Protein AF-A0A0P0CGY2-F1 (afdb_monomer)

Secondary structure (DSSP, 8-state):
-HHHHHHHTPPTTPEEEHHHHGGGS----TTS-HHHHHHHHHHHHHHTTSEEEETTEEEEPHHHHHHHHHHHHHHHHHHT--

Organism: NCBI:txid512763

Solvent-accessible surface area (backbone atoms only — not comparable to full-atom values): 4692 Å² total; per-residue (Å²): 94,65,63,39,43,51,77,68,66,59,49,59,71,37,69,48,41,51,81,67,42,52,84,47,56,71,79,73,50,101,81,54,58,68,68,58,52,51,51,50,54,52,50,53,33,42,76,72,51,24,31,44,89,43,98,69,28,39,24,28,26,67,62,23,37,50,55,37,53,53,57,50,53,55,61,54,57,66,69,72,74,120

Nearest PDB structures (foldseek):
  9jm0-assembly1_L  TM=6.855E-01  e=8.216E-01  Escherichia coli
  7v9x-assembly1_C  TM=6.778E-01  e=2.438E+00  Escherichia coli
  8hkz-assembly1_S19E  TM=6.562E-01  e=1.857E+00  Sulfolobus acidocaldarius DSM 639
  8wq4-assembly1_S19E  TM=6.136E-01  e=2.793E+00  Sulfolobus acidocaldarius DSM 639
  6wgi-assembly1_4  TM=5.096E-01  e=1.857E+00  Saccharomyces cerevisiae

Foldseek 3Di:
DLVLCLVVVPDAQDFDAPVSCLVVLDCPDPPDDSVVSVVVVQVVCVVQVQWDDDPGHTGGHPSVNVVSVVVVVVVVVVVPPD

Sequence (82 aa):
MLKAFKTKGTQAEEVLGWDEIYPFLHQEDEKLHYRDVQKRAEEHLRNQGYATPDPAGLRLTPVGYKAVQELEDEDLSQSNAR

pLDDT: mean 80.1, std 15.4, range [40.47, 96.19]

Mean predicted aligned error: 7.11 Å

Radius of gyration: 13.51 Å; Cα contacts (8 Å, |Δi|>4): 93; chains: 1; bounding box: 28×43×29 Å

Structure (mmCIF, N/CA/C/O backbone):
data_AF-A0A0P0CGY2-F1
#
_entry.id   AF-A0A0P0CGY2-F1
#
loop_
_atom_site.group_PDB
_atom_site.id
_atom_site.type_symbol
_atom_site.label_atom_id
_atom_site.label_alt_id
_atom_site.label_comp_id
_atom_site.label_asym_id
_atom_site.label_entity_id
_atom_site.label_seq_id
_atom_site.pdbx_PDB_ins_code
_atom_site.Cartn_x
_atom_site.Cartn_y
_atom_site.Cartn_z
_atom_site.occupancy
_atom_site.B_iso_or_equiv
_atom_site.auth_seq_id
_atom_site.auth_comp_id
_atom_site.auth_asym_id
_atom_site.auth_atom_id
_atom_site.pdbx_PDB_model_num
ATOM 1 N N . MET A 1 1 ? 2.549 3.528 -6.086 1.00 80.38 1 MET A N 1
ATOM 2 C CA . MET A 1 1 ? 2.127 2.341 -5.310 1.00 80.38 1 MET A CA 1
ATOM 3 C C . MET A 1 1 ? 0.875 2.546 -4.465 1.00 80.38 1 MET A C 1
ATOM 5 O O . MET A 1 1 ? -0.099 1.881 -4.768 1.00 80.38 1 MET A O 1
ATOM 9 N N . LEU A 1 2 ? 0.818 3.459 -3.482 1.00 86.94 2 LEU A N 1
ATOM 10 C CA . LEU A 1 2 ? -0.438 3.722 -2.737 1.00 86.94 2 LEU A CA 1
ATOM 11 C C . LEU A 1 2 ? -1.623 4.082 -3.656 1.00 86.94 2 LEU A C 1
ATOM 13 O O . LEU A 1 2 ? -2.754 3.672 -3.419 1.00 86.94 2 LEU A O 1
ATOM 17 N N . LYS A 1 3 ? -1.339 4.747 -4.783 1.00 86.44 3 LYS A N 1
ATOM 18 C CA . LYS A 1 3 ? -2.312 5.009 -5.853 1.00 86.44 3 LYS A CA 1
ATOM 19 C C . LYS A 1 3 ? -2.969 3.741 -6.429 1.00 86.44 3 LYS A C 1
ATOM 21 O O . LYS A 1 3 ? -4.111 3.828 -6.863 1.00 86.44 3 LYS A O 1
ATOM 26 N N . ALA A 1 4 ? -2.291 2.590 -6.424 1.00 89.56 4 ALA A N 1
ATOM 27 C CA . ALA A 1 4 ? -2.861 1.316 -6.872 1.00 89.56 4 ALA A CA 1
ATOM 28 C C . ALA A 1 4 ? -4.001 0.884 -5.941 1.00 89.56 4 ALA A C 1
ATOM 30 O O . ALA A 1 4 ? -5.128 0.712 -6.393 1.00 89.56 4 ALA A O 1
ATOM 31 N N . PHE A 1 5 ? -3.729 0.849 -4.632 1.00 92.19 5 PHE A N 1
ATOM 32 C CA . PHE A 1 5 ? -4.726 0.574 -3.595 1.00 92.19 5 PHE A CA 1
ATOM 33 C C . PHE A 1 5 ? -5.882 1.583 -3.630 1.00 92.19 5 PHE A C 1
ATOM 35 O O . PHE A 1 5 ? -7.041 1.182 -3.594 1.00 92.19 5 PHE A O 1
ATOM 42 N N . LYS A 1 6 ? -5.578 2.880 -3.8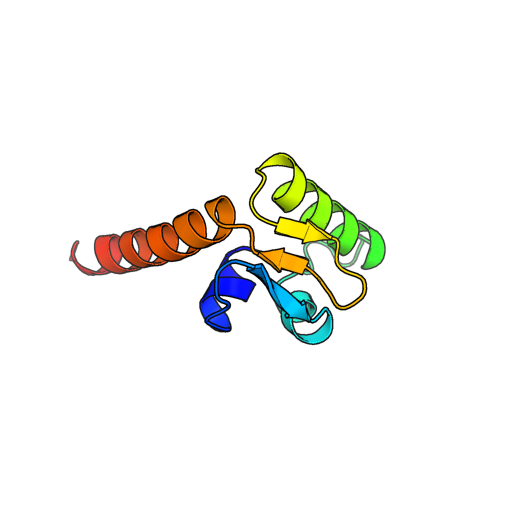11 1.00 90.56 6 LYS A N 1
ATOM 43 C CA . LYS A 1 6 ? -6.593 3.935 -3.990 1.00 90.56 6 LYS A CA 1
ATOM 44 C C . LYS A 1 6 ? -7.496 3.657 -5.195 1.00 90.56 6 LYS A C 1
ATOM 46 O O . LYS A 1 6 ? -8.711 3.650 -5.069 1.00 90.56 6 LYS A O 1
ATOM 51 N N . THR A 1 7 ? -6.905 3.393 -6.362 1.00 89.94 7 THR A N 1
ATOM 52 C CA . THR A 1 7 ? -7.650 3.184 -7.621 1.00 89.94 7 THR A CA 1
ATOM 53 C C . THR A 1 7 ? -8.554 1.954 -7.555 1.00 89.94 7 THR A C 1
ATOM 55 O O . THR A 1 7 ? -9.572 1.897 -8.240 1.00 89.94 7 THR A O 1
ATOM 58 N N . LYS A 1 8 ? -8.181 0.966 -6.741 1.00 92.31 8 LYS A N 1
ATOM 59 C CA . LYS A 1 8 ? -8.908 -0.294 -6.585 1.00 92.31 8 LYS A CA 1
ATOM 60 C C . LYS A 1 8 ? -9.849 -0.319 -5.383 1.00 92.31 8 LYS A C 1
ATOM 62 O O . LYS A 1 8 ? -10.602 -1.273 -5.245 1.00 92.31 8 LYS A O 1
ATOM 67 N N . GLY A 1 9 ? -9.849 0.728 -4.554 1.00 91.81 9 GLY A N 1
ATOM 68 C CA . GLY A 1 9 ? -10.703 0.813 -3.368 1.00 91.81 9 GLY A CA 1
ATOM 69 C C . GLY A 1 9 ? -10.385 -0.247 -2.309 1.00 91.81 9 GLY A C 1
ATOM 70 O O . GLY A 1 9 ? -11.282 -0.648 -1.568 1.00 91.81 9 GLY A O 1
ATOM 71 N N . THR A 1 10 ? -9.134 -0.714 -2.259 1.00 92.50 10 THR A N 1
ATOM 72 C CA . THR A 1 10 ? -8.696 -1.792 -1.362 1.00 92.50 10 THR A CA 1
ATOM 73 C C . THR A 1 10 ? -8.865 -1.388 0.099 1.00 92.50 10 THR A C 1
ATOM 75 O O . THR A 1 10 ? -8.401 -0.322 0.514 1.00 92.50 10 THR A O 1
ATOM 78 N N . GLN A 1 11 ? -9.508 -2.245 0.886 1.00 94.38 11 GLN A N 1
ATOM 79 C CA . GLN A 1 11 ? -9.724 -2.024 2.312 1.00 94.38 11 GLN A CA 1
ATOM 80 C C . GLN A 1 11 ? -8.489 -2.404 3.139 1.00 94.38 11 GLN A C 1
ATOM 82 O O . GLN A 1 11 ? -7.561 -3.066 2.671 1.00 94.38 11 GLN A O 1
ATOM 87 N N . ALA A 1 12 ? -8.468 -1.987 4.406 1.00 94.38 12 ALA A N 1
ATOM 88 C CA . ALA A 1 12 ? -7.461 -2.466 5.348 1.00 94.38 12 ALA A CA 1
ATOM 89 C C . ALA A 1 12 ? -7.511 -4.001 5.464 1.00 94.38 12 ALA A C 1
ATOM 91 O O . ALA A 1 12 ? -8.589 -4.586 5.527 1.00 94.38 12 ALA A O 1
ATOM 92 N N . GLU A 1 13 ? -6.338 -4.630 5.529 1.00 94.38 13 GLU A N 1
ATOM 93 C CA . GLU A 1 13 ? -6.120 -6.084 5.553 1.00 94.38 13 GLU A CA 1
ATOM 94 C C . GLU A 1 13 ? -6.493 -6.837 4.265 1.00 94.38 13 GLU A C 1
ATOM 96 O O . GLU A 1 13 ? -6.284 -8.051 4.191 1.00 94.38 13 GLU A O 1
ATOM 101 N N . GLU A 1 14 ? -6.970 -6.151 3.224 1.00 96.12 14 GLU A N 1
ATOM 102 C CA . GLU A 1 14 ? -7.184 -6.766 1.916 1.00 96.12 14 GLU A CA 1
ATOM 103 C C . GLU A 1 14 ? -5.887 -6.875 1.116 1.00 96.12 14 GLU A C 1
ATOM 105 O O . GLU A 1 14 ? -4.958 -6.070 1.245 1.00 96.12 14 GLU A O 1
ATOM 110 N N . VAL A 1 15 ? -5.841 -7.900 0.267 1.00 94.88 15 VAL A N 1
ATOM 111 C CA . VAL A 1 15 ? -4.724 -8.161 -0.635 1.00 94.88 15 VAL A CA 1
ATOM 112 C C . VAL A 1 15 ? -5.061 -7.605 -2.006 1.00 94.88 15 VAL A C 1
ATOM 114 O O . VAL A 1 15 ? -6.053 -8.006 -2.611 1.00 94.88 15 VAL A O 1
ATOM 117 N N . LEU A 1 16 ? -4.204 -6.719 -2.506 1.00 93.88 16 LEU A N 1
ATOM 118 C CA . LEU A 1 16 ? -4.237 -6.289 -3.893 1.00 93.88 16 LEU A CA 1
ATOM 119 C C . LEU A 1 16 ? -3.353 -7.214 -4.730 1.00 93.88 16 LEU A C 1
ATOM 121 O O . LEU A 1 16 ? -2.176 -7.394 -4.406 1.00 93.88 16 LEU A O 1
ATOM 125 N N . GLY A 1 17 ? -3.923 -7.792 -5.786 1.00 91.94 17 GLY A N 1
ATOM 126 C CA . GLY A 1 17 ? -3.245 -8.758 -6.647 1.00 91.94 17 GLY A CA 1
ATOM 127 C C . GLY A 1 17 ? -2.081 -8.156 -7.433 1.00 91.94 17 GLY A C 1
ATOM 128 O O . GLY A 1 17 ? -2.058 -6.963 -7.748 1.00 91.94 17 GLY A O 1
ATOM 129 N N . TRP A 1 18 ? -1.098 -8.990 -7.778 1.00 85.62 18 TRP A N 1
ATOM 130 C CA . TRP A 1 18 ? 0.053 -8.558 -8.578 1.00 85.62 18 TRP A CA 1
ATOM 131 C C . TRP A 1 18 ? -0.346 -7.970 -9.930 1.00 85.62 18 TRP A C 1
ATOM 133 O O . TRP A 1 18 ? 0.179 -6.933 -10.329 1.00 85.62 18 TRP A O 1
ATOM 143 N N . ASP A 1 19 ? -1.313 -8.586 -10.599 1.00 88.38 19 ASP A N 1
ATOM 144 C CA . ASP A 1 19 ? -1.891 -8.128 -11.861 1.00 88.38 19 ASP A CA 1
ATOM 145 C C . ASP A 1 19 ? -2.458 -6.703 -11.774 1.00 88.38 19 ASP A C 1
ATOM 147 O O . ASP A 1 19 ? -2.335 -5.928 -12.723 1.00 88.38 19 ASP A O 1
ATOM 151 N N . GLU A 1 20 ? -3.007 -6.326 -10.621 1.00 89.44 20 GLU A N 1
ATOM 152 C CA . GLU A 1 20 ? -3.539 -4.987 -10.372 1.00 89.44 20 GLU A CA 1
ATOM 153 C C . GLU A 1 20 ? -2.471 -3.984 -9.932 1.00 89.44 20 GLU A C 1
ATOM 155 O O . GLU A 1 20 ? -2.608 -2.786 -10.181 1.00 89.44 20 GLU A O 1
ATOM 160 N N . ILE A 1 21 ? -1.398 -4.463 -9.301 1.00 85.69 21 ILE A N 1
ATOM 161 C CA . ILE A 1 21 ? -0.241 -3.663 -8.886 1.00 85.69 21 ILE A CA 1
ATOM 162 C C . ILE A 1 21 ? 0.624 -3.278 -10.088 1.00 85.69 21 ILE A C 1
ATOM 164 O O . ILE A 1 21 ? 1.112 -2.148 -10.168 1.00 85.69 21 ILE A O 1
ATOM 168 N N . TYR A 1 22 ? 0.826 -4.204 -11.023 1.00 83.62 22 TYR A N 1
ATOM 169 C CA . TYR A 1 22 ? 1.785 -4.067 -12.115 1.00 83.62 22 TYR A CA 1
ATOM 170 C C . TYR A 1 22 ? 1.627 -2.813 -12.983 1.00 83.62 22 TYR A C 1
ATOM 172 O O . TYR A 1 22 ? 2.651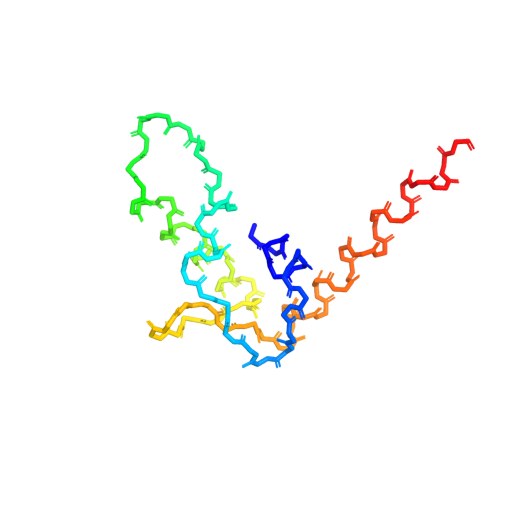 -2.196 -13.275 1.00 83.62 22 TYR A O 1
ATOM 180 N N . PRO A 1 23 ? 0.413 -2.351 -13.332 1.00 85.06 23 PRO A N 1
ATOM 181 C CA . PRO A 1 23 ? 0.234 -1.094 -14.059 1.00 85.06 23 PRO A CA 1
ATOM 182 C C . PRO A 1 23 ? 0.737 0.156 -13.315 1.00 85.06 23 PRO A C 1
ATOM 184 O O . PRO A 1 23 ? 0.943 1.194 -13.938 1.00 85.06 23 PRO A O 1
ATOM 187 N N . PHE A 1 24 ? 0.922 0.082 -11.992 1.00 81.50 24 PHE A N 1
ATOM 188 C CA . PHE A 1 24 ? 1.360 1.196 -11.140 1.00 81.50 24 PHE A CA 1
ATOM 189 C C . PHE A 1 24 ? 2.838 1.127 -10.748 1.00 81.50 24 PHE A C 1
ATOM 191 O O . PHE A 1 24 ? 3.354 2.062 -10.124 1.00 81.50 24 PHE A O 1
ATOM 198 N N . LEU A 1 25 ? 3.518 0.031 -11.087 1.00 76.81 25 LEU A N 1
ATOM 199 C CA . LEU A 1 25 ? 4.970 -0.043 -11.063 1.00 76.81 25 LEU A CA 1
ATOM 200 C C . LEU A 1 25 ? 5.461 0.772 -12.259 1.00 76.81 25 LEU A C 1
ATOM 202 O O . LEU A 1 25 ? 5.513 0.271 -13.379 1.00 76.81 25 LEU A O 1
ATOM 206 N N . HIS A 1 26 ? 5.728 2.061 -12.035 1.00 66.94 26 HIS A N 1
ATOM 207 C CA . HIS A 1 26 ? 6.273 2.943 -13.061 1.00 66.94 26 HIS A CA 1
ATOM 208 C C . HIS A 1 26 ? 7.445 2.249 -13.772 1.00 66.94 26 HIS A C 1
ATOM 210 O O . HIS A 1 26 ? 8.406 1.835 -13.126 1.00 66.94 26 HIS A O 1
ATOM 216 N N . GLN A 1 27 ? 7.367 2.141 -15.100 1.00 57.66 27 GLN A N 1
ATOM 217 C CA . GLN A 1 27 ? 8.484 1.750 -15.963 1.00 57.66 27 GLN A CA 1
ATOM 218 C C . GLN A 1 27 ? 9.485 2.913 -16.056 1.00 57.66 27 GLN A C 1
ATOM 220 O O . GLN A 1 27 ? 9.755 3.433 -17.136 1.00 57.66 27 GLN A O 1
ATOM 225 N N . GLU A 1 28 ? 9.975 3.401 -14.916 1.00 50.97 28 GLU A N 1
ATOM 226 C CA . GLU A 1 28 ? 11.115 4.307 -14.931 1.00 50.97 28 GLU A CA 1
ATOM 227 C C . GLU A 1 28 ? 12.331 3.488 -15.371 1.00 50.97 28 GLU A C 1
ATOM 229 O O . GLU A 1 28 ? 12.737 2.542 -14.700 1.00 50.97 28 GLU A O 1
ATOM 234 N N . ASP A 1 29 ? 12.845 3.862 -16.542 1.00 48.19 29 ASP A N 1
ATOM 235 C CA . ASP A 1 29 ? 13.920 3.244 -17.313 1.00 48.19 29 ASP A CA 1
ATOM 236 C C . ASP A 1 29 ? 13.575 1.933 -18.040 1.00 48.19 29 ASP A C 1
ATOM 238 O O . ASP A 1 29 ? 13.532 0.850 -17.460 1.00 48.19 29 ASP A O 1
ATOM 242 N N . GLU A 1 30 ? 13.578 2.002 -19.378 1.00 52.78 30 GLU A N 1
ATOM 243 C CA . GLU A 1 30 ? 13.759 0.857 -20.296 1.00 52.78 30 GLU A CA 1
ATOM 244 C C . GLU A 1 30 ? 15.019 0.012 -19.972 1.00 52.78 30 GLU A C 1
ATOM 246 O O . GLU A 1 30 ? 15.221 -1.064 -20.532 1.00 52.78 30 GLU A O 1
ATOM 251 N N . LYS A 1 31 ? 15.883 0.500 -19.068 1.00 57.09 31 LYS A N 1
ATOM 252 C CA . LYS A 1 31 ? 17.137 -0.116 -18.616 1.00 57.09 31 LYS A CA 1
ATOM 253 C C . LYS A 1 31 ? 17.020 -0.905 -17.310 1.00 57.09 31 LYS A C 1
ATOM 255 O O . LYS A 1 31 ? 17.936 -1.667 -17.005 1.00 57.09 31 LYS A O 1
ATOM 260 N N . LEU A 1 32 ? 15.961 -0.716 -16.520 1.00 57.38 32 LEU A N 1
ATOM 261 C CA . LEU A 1 32 ? 15.766 -1.441 -15.263 1.00 57.38 32 LEU A CA 1
ATOM 262 C C . LEU A 1 32 ? 14.909 -2.681 -15.509 1.00 57.38 32 LEU A C 1
ATOM 264 O O . LEU A 1 32 ? 13.825 -2.617 -16.085 1.00 57.38 32 LEU A O 1
ATOM 268 N N . HIS A 1 33 ? 15.392 -3.840 -15.060 1.00 66.69 33 HIS A N 1
ATOM 269 C CA . HIS A 1 33 ? 14.612 -5.061 -15.170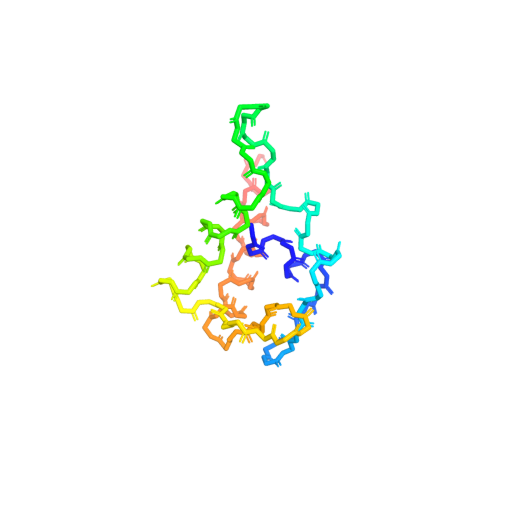 1.00 66.69 33 HIS A CA 1
ATOM 270 C C . HIS A 1 33 ? 13.362 -4.954 -14.295 1.00 66.69 33 HIS A C 1
ATOM 272 O O . HIS A 1 33 ? 13.419 -4.555 -13.135 1.00 66.69 33 HIS A O 1
ATOM 278 N N . TYR A 1 34 ? 12.230 -5.388 -14.837 1.00 65.12 34 TYR A N 1
ATOM 279 C CA . TYR A 1 34 ? 10.928 -5.391 -14.170 1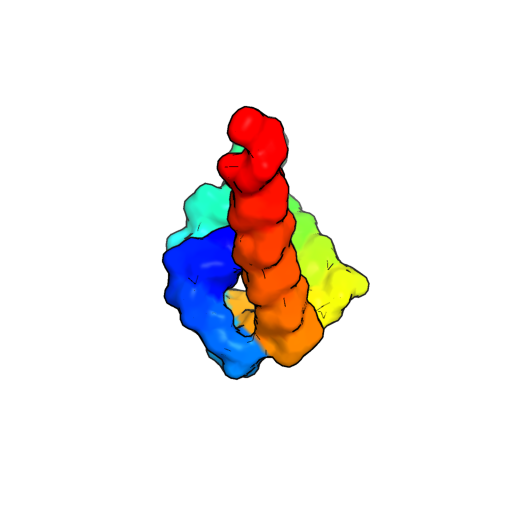.00 65.12 34 TYR A CA 1
ATOM 280 C C . TYR A 1 34 ? 10.945 -5.972 -12.740 1.00 65.12 34 TYR A C 1
ATOM 282 O O . TYR A 1 34 ? 10.296 -5.446 -11.837 1.00 65.12 34 TYR A O 1
ATOM 290 N N . ARG A 1 35 ? 11.756 -7.014 -12.506 1.00 69.31 35 ARG A N 1
ATOM 291 C CA . ARG A 1 35 ? 11.956 -7.611 -11.175 1.00 69.31 35 ARG A CA 1
ATOM 292 C C . ARG A 1 35 ? 12.565 -6.640 -10.159 1.00 69.31 35 ARG A C 1
ATOM 294 O O . ARG A 1 35 ? 12.198 -6.687 -8.989 1.00 69.31 35 ARG A O 1
ATOM 301 N N . ASP A 1 36 ? 13.460 -5.759 -10.593 1.00 78.56 36 ASP A N 1
ATOM 302 C CA . ASP A 1 36 ? 14.106 -4.778 -9.718 1.00 78.56 36 ASP A CA 1
ATOM 303 C C . ASP A 1 36 ? 13.140 -3.648 -9.347 1.00 78.56 36 ASP A C 1
ATOM 305 O O . ASP A 1 36 ? 13.142 -3.174 -8.211 1.00 78.56 36 ASP A O 1
ATOM 309 N N . VAL A 1 37 ? 12.268 -3.256 -10.282 1.00 74.69 37 VAL A N 1
ATOM 310 C CA . VAL A 1 37 ? 11.214 -2.256 -10.050 1.00 74.69 37 VAL A CA 1
ATOM 311 C C . VAL A 1 37 ? 10.176 -2.785 -9.062 1.00 74.69 37 VAL A C 1
ATOM 313 O O . VAL A 1 37 ? 9.850 -2.095 -8.095 1.00 74.69 37 VAL A O 1
ATOM 316 N N . GLN A 1 38 ? 9.712 -4.026 -9.250 1.00 77.62 38 GLN A N 1
ATOM 317 C CA . GLN A 1 38 ? 8.801 -4.684 -8.312 1.00 77.62 38 GLN A CA 1
ATOM 318 C C . GLN A 1 38 ? 9.413 -4.739 -6.908 1.00 77.62 38 GLN A C 1
ATOM 320 O O . GLN A 1 38 ? 8.808 -4.257 -5.952 1.00 77.62 38 GLN A O 1
ATOM 325 N N . LYS A 1 39 ? 10.648 -5.238 -6.789 1.00 82.75 39 LYS A N 1
ATOM 326 C CA . LYS A 1 39 ? 11.333 -5.352 -5.499 1.00 82.75 39 LYS A CA 1
ATOM 327 C C . LYS A 1 39 ? 11.483 -3.999 -4.797 1.00 82.75 39 LYS A C 1
ATOM 329 O O . LYS A 1 39 ? 11.209 -3.902 -3.605 1.00 82.75 39 LYS A O 1
ATOM 334 N N . ARG A 1 40 ? 11.869 -2.937 -5.514 1.00 79.75 40 ARG A N 1
ATOM 335 C CA . ARG A 1 40 ? 11.976 -1.588 -4.927 1.00 79.75 40 ARG A CA 1
ATOM 336 C C . ARG A 1 40 ? 10.633 -1.049 -4.452 1.00 79.75 40 ARG A C 1
ATOM 338 O O . ARG A 1 40 ? 10.567 -0.435 -3.391 1.00 79.75 40 ARG A O 1
ATOM 345 N N . ALA A 1 41 ? 9.573 -1.265 -5.224 1.00 76.38 41 ALA A N 1
ATOM 346 C CA . ALA A 1 41 ? 8.231 -0.834 -4.859 1.00 76.38 41 ALA A CA 1
ATOM 347 C C . ALA A 1 41 ? 7.716 -1.564 -3.606 1.00 76.38 41 ALA A C 1
ATOM 349 O O . ALA A 1 41 ? 7.153 -0.930 -2.711 1.00 76.38 41 ALA A O 1
ATOM 350 N N . GLU A 1 42 ? 7.964 -2.873 -3.515 1.00 82.38 42 GLU A N 1
ATOM 351 C CA . GLU A 1 42 ? 7.678 -3.681 -2.326 1.00 82.38 42 GLU A CA 1
ATOM 352 C C . GLU A 1 42 ? 8.475 -3.200 -1.112 1.00 82.38 42 GLU A C 1
ATOM 354 O O . GLU A 1 42 ? 7.912 -2.997 -0.036 1.00 82.38 42 GLU A O 1
ATOM 359 N N . GLU A 1 43 ? 9.784 -2.991 -1.275 1.00 84.12 43 GLU A N 1
ATOM 360 C CA . GLU A 1 43 ? 10.664 -2.498 -0.215 1.00 84.12 43 GLU A CA 1
ATOM 361 C C . GLU A 1 43 ? 10.228 -1.120 0.281 1.00 84.12 43 GLU A C 1
ATOM 363 O O . GLU A 1 43 ? 10.183 -0.898 1.488 1.00 84.12 43 GLU A O 1
ATOM 368 N N . HIS A 1 44 ? 9.844 -0.217 -0.620 1.00 81.50 44 HIS A N 1
ATOM 369 C CA . HIS A 1 44 ? 9.366 1.114 -0.262 1.00 81.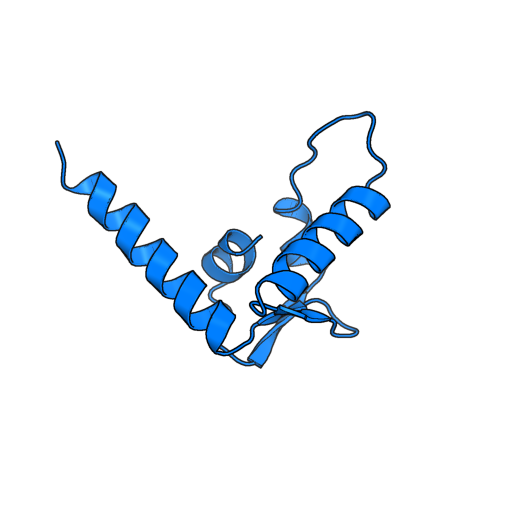50 44 HIS A CA 1
ATOM 370 C C . HIS A 1 44 ? 8.112 1.056 0.621 1.00 81.50 44 HIS A C 1
ATOM 372 O O . HIS A 1 44 ? 8.094 1.647 1.702 1.00 81.50 44 HIS A O 1
ATOM 378 N N . LEU A 1 45 ? 7.094 0.294 0.206 1.00 80.62 45 LEU A N 1
ATOM 379 C CA . LEU A 1 45 ? 5.860 0.140 0.981 1.00 80.62 45 LEU A CA 1
ATOM 380 C C . LEU A 1 45 ? 6.091 -0.569 2.317 1.00 80.62 45 LEU A C 1
ATOM 382 O O . LEU A 1 45 ? 5.508 -0.174 3.328 1.00 80.62 45 LEU A O 1
ATOM 386 N N . ARG A 1 46 ? 6.956 -1.590 2.337 1.00 84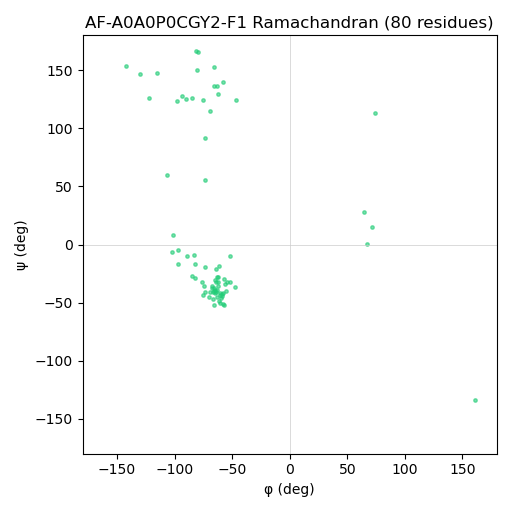.00 46 ARG A N 1
ATOM 387 C CA . ARG A 1 46 ? 7.335 -2.286 3.570 1.00 84.00 46 ARG A CA 1
ATOM 388 C C . ARG A 1 46 ? 8.053 -1.367 4.547 1.00 84.00 46 ARG A C 1
ATOM 390 O O . ARG A 1 46 ? 7.736 -1.392 5.731 1.00 84.00 46 ARG A O 1
ATOM 397 N N . ASN A 1 47 ? 9.005 -0.566 4.072 1.00 86.06 47 ASN A N 1
ATOM 398 C CA . ASN A 1 47 ? 9.788 0.334 4.920 1.00 86.06 47 ASN A CA 1
ATOM 399 C C . ASN A 1 47 ? 8.915 1.428 5.552 1.00 86.06 47 ASN A C 1
ATOM 401 O O . ASN A 1 47 ? 9.193 1.859 6.666 1.00 86.06 47 ASN A O 1
ATOM 405 N N . GLN A 1 48 ? 7.847 1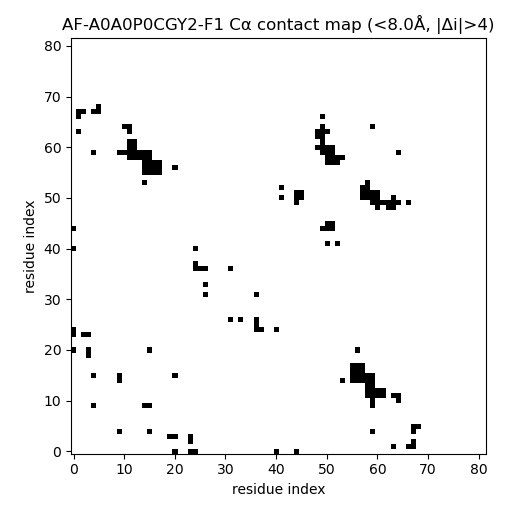.841 4.866 1.00 85.38 48 GLN A N 1
ATOM 406 C CA . GLN A 1 48 ? 6.843 2.768 5.398 1.00 85.38 48 GLN A CA 1
ATOM 407 C C . GLN A 1 48 ? 5.768 2.076 6.255 1.00 85.38 48 GLN A C 1
ATOM 409 O O . GLN A 1 48 ? 4.964 2.745 6.897 1.00 85.38 48 GLN A O 1
ATOM 414 N N . GLY A 1 49 ? 5.739 0.740 6.281 1.00 89.38 49 GLY A N 1
ATOM 415 C CA . GLY A 1 49 ? 4.735 -0.042 7.003 1.00 89.38 49 GLY A CA 1
ATOM 416 C C . GLY A 1 49 ? 3.342 -0.012 6.3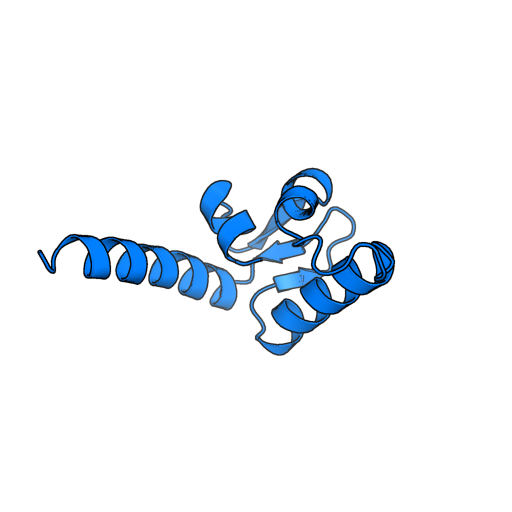68 1.00 89.38 49 GLY A C 1
ATOM 417 O O . GLY A 1 49 ? 2.371 -0.391 7.021 1.00 89.38 49 GLY A O 1
ATOM 418 N N . TYR A 1 50 ? 3.219 0.429 5.115 1.00 93.31 50 TYR A N 1
ATOM 419 C CA . TYR A 1 50 ? 1.932 0.592 4.434 1.00 93.31 50 TYR A CA 1
ATOM 420 C C . TYR A 1 50 ? 1.391 -0.701 3.833 1.00 93.31 50 TYR A C 1
ATOM 422 O O . TYR A 1 50 ? 0.178 -0.871 3.744 1.00 93.31 50 TYR A O 1
ATOM 430 N N 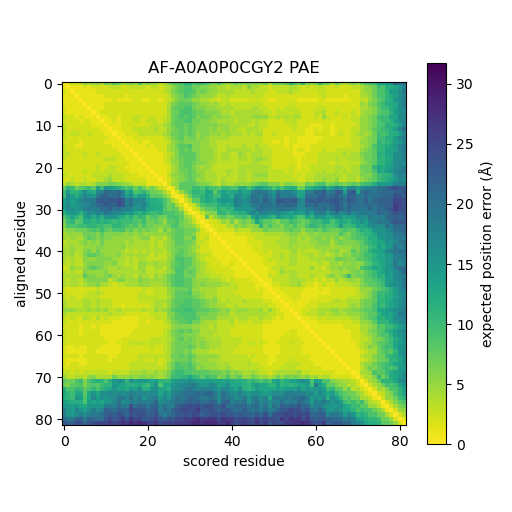. ALA A 1 51 ? 2.267 -1.625 3.446 1.00 93.31 51 ALA A N 1
ATOM 431 C CA . ALA A 1 51 ? 1.850 -2.931 2.959 1.00 93.31 51 ALA A CA 1
ATOM 432 C C . ALA A 1 51 ? 2.792 -4.036 3.434 1.00 93.31 51 ALA A C 1
ATOM 434 O O . ALA A 1 51 ? 3.983 -3.803 3.671 1.00 93.31 51 ALA A O 1
ATOM 435 N N . THR A 1 52 ? 2.259 -5.249 3.533 1.00 92.06 52 THR A N 1
ATOM 436 C CA . THR A 1 52 ? 3.025 -6.467 3.800 1.00 92.06 52 THR A CA 1
ATOM 437 C C . THR A 1 52 ? 2.948 -7.424 2.606 1.00 92.06 52 THR A C 1
ATOM 439 O O . THR A 1 52 ? 1.939 -7.444 1.897 1.00 92.06 52 THR A O 1
ATOM 442 N N . PRO A 1 53 ? 4.008 -8.209 2.336 1.00 89.38 53 PRO A N 1
ATOM 443 C CA . PRO A 1 53 ? 3.975 -9.220 1.285 1.00 89.38 53 PRO A CA 1
ATOM 444 C C . PRO A 1 53 ? 2.931 -10.298 1.581 1.00 89.38 53 PRO A C 1
ATOM 446 O O . PRO A 1 53 ? 2.868 -10.804 2.702 1.00 89.38 53 PRO A O 1
ATOM 449 N N . ASP A 1 54 ? 2.170 -10.683 0.562 1.00 90.44 54 ASP A N 1
ATOM 450 C CA . ASP A 1 54 ? 1.222 -11.794 0.590 1.00 90.44 54 ASP A CA 1
ATOM 451 C C . ASP A 1 54 ? 1.476 -12.697 -0.636 1.00 90.44 54 ASP A C 1
ATOM 453 O O . ASP A 1 54 ? 1.870 -12.191 -1.690 1.00 90.44 54 ASP A O 1
ATOM 457 N N . PRO A 1 55 ? 1.282 -14.028 -0.560 1.00 86.50 55 PRO A N 1
ATOM 458 C CA . PRO A 1 55 ? 1.457 -14.902 -1.722 1.00 86.50 55 PRO A CA 1
ATOM 459 C C . PRO A 1 55 ? 0.688 -14.455 -2.975 1.00 86.50 55 PRO A C 1
ATOM 461 O O . PRO A 1 55 ? 1.171 -14.671 -4.086 1.00 86.50 55 PRO A O 1
ATOM 464 N N . ALA A 1 56 ? -0.480 -13.826 -2.808 1.00 89.25 56 ALA A N 1
ATOM 465 C CA . ALA A 1 56 ? -1.302 -13.349 -3.919 1.00 89.25 56 ALA A CA 1
ATOM 466 C C . ALA A 1 56 ? -0.971 -11.913 -4.376 1.00 89.25 56 ALA A C 1
ATOM 468 O O . ALA A 1 56 ? -1.458 -11.490 -5.425 1.00 89.25 56 ALA A O 1
ATOM 469 N N . GLY A 1 57 ? -0.150 -11.163 -3.633 1.00 90.94 57 GLY A N 1
ATOM 470 C CA . GLY A 1 57 ? 0.065 -9.744 -3.906 1.00 90.94 57 GLY A CA 1
ATOM 471 C C . GLY A 1 57 ? 0.636 -8.961 -2.727 1.00 90.94 57 GLY A C 1
ATOM 472 O O . GLY A 1 57 ? 1.577 -9.383 -2.055 1.00 90.94 57 GLY A O 1
ATOM 473 N N . LEU A 1 58 ? 0.048 -7.796 -2.464 1.00 92.56 58 LEU A N 1
ATOM 474 C CA . LEU A 1 58 ? 0.392 -6.965 -1.313 1.00 92.56 58 LEU A CA 1
ATOM 475 C C . LEU A 1 58 ? -0.833 -6.729 -0.445 1.00 92.56 58 LEU A C 1
ATOM 477 O O . LEU A 1 58 ? -1.854 -6.238 -0.923 1.00 92.56 58 LEU A O 1
ATOM 481 N N . ARG A 1 59 ? -0.709 -7.036 0.845 1.00 95.25 59 ARG A N 1
ATOM 482 C CA . ARG A 1 59 ? -1.745 -6.752 1.831 1.00 95.25 59 ARG A CA 1
ATOM 483 C C . ARG A 1 59 ? -1.616 -5.328 2.340 1.00 95.25 59 ARG A C 1
ATOM 485 O O . ARG A 1 59 ? -0.549 -4.945 2.822 1.00 95.25 59 ARG A O 1
ATOM 492 N N . LEU A 1 60 ? -2.694 -4.558 2.263 1.00 96.19 60 LEU A N 1
ATOM 493 C CA . LEU A 1 60 ? -2.736 -3.197 2.785 1.00 96.19 60 LEU A CA 1
ATOM 494 C C . LEU A 1 60 ? -2.841 -3.231 4.313 1.00 96.19 60 LEU A C 1
ATOM 496 O O . LEU A 1 60 ? -3.757 -3.837 4.861 1.00 96.19 60 LEU A O 1
ATOM 500 N N . THR A 1 61 ? -1.924 -2.579 5.023 1.00 96.06 61 THR A N 1
ATOM 501 C CA . THR A 1 61 ? -2.012 -2.494 6.490 1.00 96.06 61 THR A CA 1
ATOM 502 C C . THR A 1 61 ? -3.010 -1.407 6.906 1.00 96.06 61 THR A C 1
ATOM 504 O O . THR A 1 61 ? -3.327 -0.524 6.106 1.00 96.06 61 THR A O 1
ATOM 507 N N . PRO A 1 62 ? -3.456 -1.355 8.173 1.00 94.81 62 PRO A N 1
ATOM 508 C CA . PRO A 1 62 ? -4.303 -0.266 8.655 1.00 94.81 62 PRO A CA 1
ATOM 509 C C . PRO A 1 62 ? -3.600 1.098 8.587 1.00 94.81 62 PRO A C 1
ATOM 511 O O . PRO A 1 62 ? -4.251 2.127 8.428 1.00 94.81 62 PRO A O 1
ATOM 514 N N . VAL A 1 63 ? -2.265 1.114 8.688 1.00 94.56 63 VAL A N 1
ATOM 515 C CA . VAL A 1 63 ? -1.448 2.323 8.502 1.00 94.56 63 VAL A CA 1
ATOM 516 C C . VAL A 1 63 ? -1.453 2.741 7.031 1.00 94.56 63 VAL A C 1
ATOM 518 O O . VAL A 1 63 ? -1.674 3.910 6.730 1.00 94.56 63 VAL A O 1
ATOM 521 N N . GLY A 1 64 ? -1.276 1.788 6.111 1.00 93.75 64 GLY A N 1
ATOM 522 C CA . GLY A 1 64 ? -1.363 2.046 4.675 1.00 93.75 64 GLY A CA 1
ATOM 523 C C . GLY A 1 64 ? -2.749 2.506 4.239 1.00 93.75 64 GLY A C 1
ATOM 524 O O . GLY A 1 64 ? -2.852 3.421 3.432 1.00 93.75 64 GLY A O 1
ATOM 525 N N . TYR A 1 65 ? -3.811 1.935 4.811 1.00 94.81 65 TYR A N 1
ATOM 526 C CA . TYR A 1 65 ? -5.184 2.352 4.534 1.00 94.81 65 TYR A CA 1
ATOM 527 C C . TYR A 1 65 ? -5.419 3.816 4.914 1.00 94.81 65 TYR A C 1
ATOM 529 O O . TYR A 1 65 ? -5.961 4.568 4.112 1.00 94.81 65 TYR A O 1
ATOM 537 N N . LYS A 1 66 ? -4.928 4.266 6.078 1.00 94.06 66 LYS A N 1
ATOM 538 C CA . LYS A 1 66 ? -4.975 5.692 6.449 1.00 94.06 66 LYS A CA 1
ATOM 539 C C . LYS A 1 66 ? -4.234 6.572 5.442 1.00 94.06 66 LYS A C 1
ATOM 541 O O . LYS A 1 66 ? -4.805 7.548 4.977 1.00 94.06 66 LYS A O 1
ATOM 546 N N . ALA A 1 67 ? -3.029 6.177 5.030 1.00 91.81 67 ALA A N 1
ATOM 547 C CA . ALA A 1 67 ? -2.270 6.913 4.016 1.00 91.81 67 ALA A CA 1
ATOM 548 C C . ALA A 1 67 ? -2.991 6.966 2.649 1.00 91.81 67 ALA A C 1
ATOM 550 O O . ALA A 1 67 ? -2.882 7.949 1.921 1.00 91.81 67 ALA A O 1
ATOM 551 N N . VAL A 1 68 ? -3.755 5.924 2.289 1.00 91.88 68 VAL A N 1
ATOM 552 C CA . VAL A 1 68 ? -4.613 5.921 1.089 1.00 91.88 68 VAL A CA 1
ATOM 553 C C . VAL A 1 68 ? -5.754 6.937 1.203 1.00 91.88 68 VAL A C 1
ATOM 555 O O . VAL A 1 68 ? -6.057 7.595 0.211 1.00 91.88 68 VAL A O 1
ATOM 558 N N . GLN A 1 69 ? -6.366 7.073 2.382 1.00 89.69 69 GLN A N 1
ATOM 559 C CA . GLN A 1 69 ? -7.420 8.064 2.636 1.00 89.69 69 GLN A CA 1
ATOM 560 C C . GLN A 1 69 ? -6.855 9.496 2.633 1.00 89.69 69 GLN A C 1
ATOM 562 O O . GLN A 1 69 ? -7.428 10.385 2.021 1.00 89.69 69 GLN A O 1
ATOM 567 N N . GLU A 1 70 ? -5.674 9.718 3.212 1.00 87.88 70 GLU A N 1
ATOM 568 C CA . GLU A 1 70 ? -5.007 11.034 3.210 1.00 87.88 70 GLU A CA 1
ATOM 569 C C . GLU A 1 70 ? -4.622 11.492 1.786 1.00 87.88 70 GLU A C 1
ATOM 571 O O . GLU A 1 70 ? -4.709 12.674 1.455 1.00 87.88 70 GLU A O 1
ATOM 576 N N . LEU A 1 71 ? -4.290 10.549 0.894 1.00 81.81 71 LEU A N 1
ATOM 577 C CA . LEU A 1 71 ? -4.120 10.818 -0.541 1.00 81.81 71 LEU A CA 1
ATOM 578 C C . LEU A 1 71 ? -5.412 11.279 -1.236 1.00 81.81 71 LEU A C 1
ATOM 580 O O . LEU A 1 71 ? -5.345 11.799 -2.350 1.00 81.81 71 LEU A O 1
ATOM 584 N N . GLU A 1 72 ? -6.592 11.003 -0.683 1.00 62.78 72 GLU A N 1
ATOM 585 C CA . GLU A 1 72 ? -7.877 11.507 -1.184 1.00 62.78 72 GLU A CA 1
ATOM 586 C C . GLU A 1 72 ? -8.059 12.981 -0.823 1.00 62.78 72 GLU A C 1
ATOM 588 O O . GLU A 1 72 ? -8.384 13.790 -1.694 1.00 62.78 72 GLU A O 1
ATOM 593 N N . ASP A 1 73 ? -7.722 13.339 0.414 1.00 60.34 73 ASP A N 1
ATOM 594 C CA . ASP A 1 73 ? -7.840 14.703 0.923 1.00 60.34 73 ASP A CA 1
ATOM 595 C C . ASP A 1 73 ? -6.858 15.672 0.245 1.00 60.34 73 ASP A C 1
ATOM 597 O O . ASP A 1 73 ? -7.226 16.807 -0.072 1.00 60.34 73 ASP A O 1
ATOM 601 N N . GLU A 1 74 ? -5.627 15.240 -0.058 1.00 58.91 74 GLU A N 1
ATOM 602 C CA . GLU A 1 74 ? -4.652 16.089 -0.758 1.00 58.91 74 GLU A CA 1
ATOM 603 C C . GLU A 1 74 ? -5.068 16.400 -2.210 1.00 58.91 74 GLU A C 1
ATOM 605 O O . GLU A 1 74 ? -4.967 17.555 -2.635 1.00 58.91 74 GLU A O 1
ATOM 610 N N . ASP A 1 75 ? -5.609 15.421 -2.944 1.00 55.59 75 ASP A N 1
ATOM 611 C CA . ASP A 1 75 ? -6.082 15.570 -4.338 1.00 55.59 75 ASP A CA 1
ATOM 612 C C . ASP A 1 75 ? -7.291 16.534 -4.422 1.00 55.59 75 ASP A C 1
ATOM 614 O O . ASP A 1 75 ? -7.410 17.369 -5.327 1.00 55.59 75 ASP A O 1
ATOM 618 N N . LEU A 1 76 ? -8.172 16.478 -3.416 1.00 51.72 76 LEU A N 1
ATOM 619 C CA . LEU A 1 76 ? -9.321 17.377 -3.285 1.00 51.72 76 LEU A CA 1
ATOM 620 C C . LEU A 1 76 ? -8.920 18.779 -2.796 1.00 51.72 76 LEU A C 1
ATOM 622 O O . LEU A 1 76 ? -9.516 19.770 -3.227 1.00 51.72 76 LEU A O 1
ATOM 626 N N . SER A 1 77 ? -7.884 18.898 -1.957 1.00 54.12 77 SER A N 1
ATOM 627 C CA . SER A 1 77 ? -7.388 20.196 -1.471 1.00 54.12 77 SER A CA 1
ATOM 628 C C . SER A 1 77 ? -6.753 21.045 -2.582 1.00 54.12 77 SER A C 1
ATOM 630 O O . SER A 1 77 ? -6.949 22.260 -2.618 1.00 54.12 77 SER A O 1
ATOM 632 N N . GLN A 1 78 ? -6.064 20.412 -3.539 1.00 51.47 78 GLN A N 1
ATOM 633 C CA . GLN A 1 78 ? -5.462 21.090 -4.696 1.00 51.47 78 GLN A CA 1
ATOM 634 C C . GLN A 1 78 ? -6.507 21.532 -5.734 1.00 51.47 78 GLN A C 1
ATOM 636 O O . GLN A 1 78 ? -6.245 22.426 -6.538 1.00 51.47 78 GLN A O 1
ATOM 641 N N . SER A 1 79 ? -7.706 20.944 -5.704 1.00 51.59 79 SER A N 1
ATOM 642 C CA . SER A 1 79 ? -8.795 21.267 -6.634 1.00 51.59 79 SER A CA 1
ATOM 643 C C . SER A 1 79 ? -9.599 22.514 -6.227 1.00 51.59 79 SER A C 1
ATOM 645 O O . SER A 1 79 ? -10.276 23.096 -7.070 1.00 51.59 79 SER A O 1
ATOM 647 N N . ASN A 1 80 ? -9.485 22.968 -4.971 1.00 47.41 80 ASN A N 1
ATOM 648 C CA . ASN A 1 80 ? -10.199 24.139 -4.433 1.00 47.41 80 ASN A CA 1
ATOM 649 C C . ASN A 1 80 ? -9.348 25.423 -4.344 1.00 47.41 80 ASN A C 1
ATOM 651 O O . ASN A 1 80 ? -9.799 26.423 -3.789 1.00 47.41 80 ASN A O 1
ATOM 655 N N . ALA A 1 81 ? -8.133 25.421 -4.897 1.00 49.59 81 ALA A N 1
ATOM 656 C CA . ALA A 1 81 ? -7.265 26.596 -4.987 1.00 49.59 81 ALA A CA 1
ATOM 657 C C . ALA A 1 81 ? -7.202 27.134 -6.430 1.00 49.59 81 ALA A C 1
ATOM 659 O O . ALA A 1 81 ? -6.133 27.164 -7.042 1.00 49.59 81 ALA A O 1
ATOM 660 N N . ARG A 1 82 ? -8.346 27.524 -7.005 1.00 40.47 82 ARG A N 1
ATOM 661 C CA . ARG A 1 82 ? -8.423 28.308 -8.249 1.00 40.47 82 ARG A CA 1
ATOM 662 C C . ARG A 1 82 ? -9.557 29.316 -8.199 1.00 40.47 82 ARG A C 1
ATOM 664 O O . ARG A 1 82 ? -10.645 28.939 -7.719 1.00 40.47 82 ARG A O 1
#